Protein AF-Q8YVN9-F1 (afdb_monomer_lite)

Secondary structure (DSSP, 8-state):
-----GGGS-HHHHHHHHHHHHHHHHHHHHTTT-PPP---HHHHHHHHHHHHHHHHHHHHHHHHHHHHHHHHHHS--

Structure (mmCIF, N/CA/C/O backbone):
data_AF-Q8YVN9-F1
#
_entry.id   AF-Q8YVN9-F1
#
loop_
_atom_site.group_PDB
_atom_site.id
_atom_site.type_symbol
_atom_site.label_atom_id
_atom_site.label_alt_id
_atom_site.label_comp_id
_atom_site.label_asym_id
_atom_site.label_entity_id
_atom_site.label_seq_id
_atom_site.pdbx_PDB_ins_code
_atom_site.Cartn_x
_atom_site.Cartn_y
_atom_site.Cartn_z
_atom_site.occupancy
_atom_site.B_iso_or_equiv
_atom_site.auth_seq_id
_atom_site.auth_comp_id
_atom_site.auth_asym_id
_atom_site.auth_atom_id
_atom_site.pdbx_PDB_model_num
ATOM 1 N N . MET A 1 1 ? -17.594 -25.739 21.103 1.00 55.06 1 MET A N 1
ATOM 2 C CA . MET A 1 1 ? -17.699 -24.507 21.908 1.00 55.06 1 MET A CA 1
ATOM 3 C C . MET A 1 1 ? -17.876 -24.936 23.350 1.00 55.06 1 MET A C 1
ATOM 5 O O . MET A 1 1 ? -18.748 -25.759 23.600 1.00 55.06 1 MET A O 1
ATOM 9 N N . ALA A 1 2 ? -16.995 -24.509 24.253 1.00 57.88 2 ALA A N 1
ATOM 10 C CA . ALA A 1 2 ? -17.138 -24.815 25.672 1.00 57.88 2 ALA A CA 1
ATOM 11 C C . ALA A 1 2 ? -18.282 -23.962 26.238 1.00 57.88 2 ALA A C 1
ATOM 13 O O . ALA A 1 2 ? -18.305 -22.755 26.019 1.00 57.88 2 ALA A O 1
ATOM 14 N N . PHE A 1 3 ? -19.247 -24.594 26.904 1.00 63.53 3 PHE A N 1
ATOM 15 C CA . PHE A 1 3 ? -20.331 -23.907 27.599 1.00 63.53 3 PHE A CA 1
ATOM 16 C C . PHE A 1 3 ? -19.920 -23.746 29.060 1.00 63.53 3 PHE A C 1
ATOM 18 O O . PHE A 1 3 ? -19.685 -24.742 29.740 1.00 63.53 3 PHE A O 1
ATOM 25 N N . ILE A 1 4 ? -19.795 -22.502 29.514 1.00 71.81 4 ILE A N 1
ATOM 26 C CA . ILE A 1 4 ? -19.525 -22.168 30.911 1.00 71.81 4 ILE A CA 1
ATOM 27 C C . ILE A 1 4 ? -20.779 -21.492 31.454 1.00 71.81 4 ILE A C 1
ATOM 29 O O . ILE A 1 4 ? -21.236 -20.488 30.907 1.00 71.81 4 ILE A O 1
ATOM 33 N N . ALA A 1 5 ? -21.347 -22.051 32.519 1.00 76.75 5 ALA A N 1
ATOM 34 C CA . ALA A 1 5 ? -22.489 -21.463 33.196 1.00 76.75 5 ALA A CA 1
ATOM 35 C C . ALA A 1 5 ? -21.994 -20.329 34.115 1.00 76.75 5 ALA A C 1
ATOM 37 O O . ALA A 1 5 ? -21.309 -20.563 35.106 1.00 76.75 5 ALA A O 1
ATOM 38 N N . VAL A 1 6 ? -22.302 -19.076 33.765 1.00 72.44 6 VA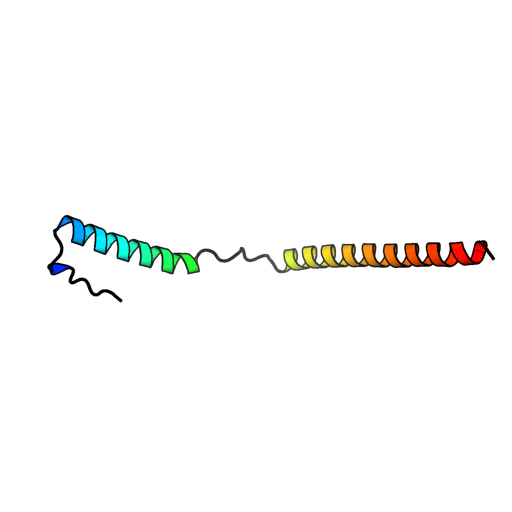L A N 1
ATOM 39 C CA . VAL A 1 6 ? -21.797 -17.860 34.445 1.00 72.44 6 VAL A CA 1
ATOM 40 C C . VAL A 1 6 ? -22.172 -17.807 35.937 1.00 72.44 6 VAL A C 1
ATOM 42 O O . VAL A 1 6 ? -21.469 -17.206 36.744 1.00 72.44 6 VAL A O 1
ATOM 45 N N . ASN A 1 7 ? -23.264 -18.468 36.322 1.00 77.62 7 ASN A N 1
ATOM 46 C CA . ASN A 1 7 ? -23.721 -18.604 37.708 1.00 77.62 7 ASN A CA 1
ATOM 47 C C . ASN A 1 7 ? -22.879 -19.577 38.555 1.00 77.62 7 ASN A C 1
ATOM 49 O O . ASN A 1 7 ? -23.009 -19.569 39.776 1.00 77.62 7 ASN A O 1
ATOM 53 N N . GLU A 1 8 ? -22.047 -20.411 37.933 1.00 77.44 8 GLU A N 1
ATOM 54 C CA . GLU A 1 8 ? -21.147 -21.354 38.611 1.00 77.44 8 GLU A CA 1
ATOM 55 C C . GLU A 1 8 ? -19.745 -20.762 38.831 1.00 77.44 8 GLU A C 1
ATOM 57 O O . GLU A 1 8 ? -18.865 -21.411 39.399 1.00 77.44 8 GLU A O 1
ATOM 62 N N . LEU A 1 9 ? -19.528 -19.519 38.394 1.00 78.31 9 LEU A N 1
ATOM 63 C CA . LEU A 1 9 ? -18.248 -18.837 38.463 1.00 78.31 9 LEU A CA 1
ATOM 64 C C . LEU A 1 9 ? -18.151 -17.990 39.745 1.00 78.31 9 LEU A C 1
ATOM 66 O O . LEU A 1 9 ? -19.122 -17.390 40.206 1.00 78.31 9 LEU A O 1
ATOM 70 N N . GLN A 1 10 ? -16.965 -17.963 40.359 1.00 83.00 10 GLN A N 1
ATOM 71 C CA . GLN A 1 10 ? -16.701 -17.112 41.524 1.00 83.00 10 GLN A CA 1
ATOM 72 C C . GLN A 1 10 ? -16.865 -15.637 41.120 1.00 83.00 10 GLN A C 1
ATOM 74 O O . GLN A 1 10 ? -16.599 -15.296 39.971 1.00 83.00 10 GLN A O 1
ATOM 79 N N . ALA A 1 11 ? -17.302 -14.769 42.041 1.00 79.06 11 ALA A N 1
ATOM 80 C CA . ALA A 1 11 ? -17.740 -13.400 41.728 1.00 79.06 11 ALA A CA 1
ATOM 81 C C . ALA A 1 11 ? -16.789 -12.625 40.788 1.00 79.06 11 ALA A C 1
ATOM 83 O O . ALA A 1 11 ? -17.237 -12.046 39.803 1.00 79.06 11 ALA A O 1
ATOM 84 N N . THR A 1 12 ? -15.476 -12.697 41.027 1.00 79.12 12 THR A N 1
ATOM 85 C CA . THR A 1 12 ? -14.457 -12.043 40.188 1.00 79.12 12 THR A CA 1
ATOM 86 C C . THR A 1 12 ? -14.327 -12.675 38.797 1.00 79.12 12 THR A C 1
ATOM 88 O O . THR A 1 12 ? -14.046 -11.987 37.821 1.00 79.12 12 THR A O 1
ATOM 91 N N . GLY A 1 13 ? -14.549 -13.984 38.676 1.00 83.38 13 GLY A N 1
ATOM 92 C CA . GLY A 1 13 ? -14.560 -14.668 37.386 1.00 83.38 13 GLY A CA 1
ATOM 93 C C . GLY A 1 13 ? -15.759 -14.266 36.525 1.00 83.38 13 GLY A C 1
ATOM 94 O O . GLY A 1 13 ? -15.608 -14.111 35.317 1.00 83.38 13 GLY A O 1
ATOM 95 N N . THR A 1 14 ? -16.929 -14.053 37.134 1.00 85.38 14 THR A N 1
ATOM 96 C CA . THR A 1 14 ? -18.142 -13.602 36.431 1.00 85.38 14 THR A CA 1
ATOM 97 C C . THR A 1 14 ? -17.959 -12.224 35.810 1.00 85.38 14 THR A C 1
ATOM 99 O O . THR A 1 14 ? -18.308 -12.030 34.648 1.00 85.38 14 THR A O 1
ATOM 102 N N . GLU A 1 15 ? -17.370 -11.291 36.557 1.00 85.12 15 GLU A N 1
ATOM 103 C CA . GLU A 1 15 ? -17.048 -9.948 36.064 1.00 85.12 15 GLU A CA 1
ATOM 104 C C . GLU A 1 15 ? -16.039 -10.003 34.910 1.00 85.12 15 GLU A C 1
ATOM 106 O O . GLU A 1 15 ? -16.273 -9.400 33.868 1.00 85.12 15 GLU A O 1
ATOM 111 N N . LEU A 1 16 ? -14.969 -10.798 35.040 1.00 89.62 16 LEU A N 1
ATOM 112 C CA . LEU A 1 16 ? -13.947 -10.937 33.996 1.00 89.62 16 LEU A CA 1
ATOM 113 C C . LEU A 1 16 ? -14.498 -11.569 32.708 1.00 89.62 16 LEU A C 1
ATOM 115 O O . LEU A 1 16 ? -14.105 -11.187 31.606 1.00 89.62 16 LEU A O 1
ATOM 119 N N . PHE A 1 17 ? -15.405 -12.541 32.838 1.00 89.81 17 PHE A N 1
ATOM 120 C CA . PHE A 1 17 ? -16.042 -13.183 31.690 1.00 89.81 17 PHE A CA 1
ATOM 121 C C . PHE A 1 17 ? -16.984 -12.216 30.963 1.00 89.81 17 PHE A C 1
ATOM 123 O O . PHE A 1 17 ? -16.975 -12.153 29.737 1.00 89.81 17 PHE A O 1
ATOM 130 N N . GLN A 1 18 ? -17.755 -11.421 31.710 1.00 88.69 18 GLN A N 1
ATOM 131 C CA . GLN A 1 18 ? -18.620 -10.388 31.135 1.00 88.69 18 GLN A CA 1
ATOM 132 C C . GLN A 1 18 ? -17.813 -9.278 30.448 1.00 88.69 18 GLN A C 1
ATOM 134 O O . GLN A 1 18 ? -18.158 -8.875 29.339 1.00 88.69 18 GLN A O 1
ATOM 139 N N . ASP A 1 19 ? -16.721 -8.827 31.068 1.00 90.31 19 ASP A N 1
ATOM 140 C CA . ASP A 1 19 ? -15.816 -7.822 30.499 1.00 90.31 19 ASP A CA 1
ATOM 141 C C . ASP A 1 19 ? -15.153 -8.324 29.204 1.00 90.31 19 ASP A C 1
ATOM 143 O O . ASP A 1 19 ? -15.135 -7.629 28.189 1.00 90.31 19 ASP A O 1
ATOM 147 N N . SER A 1 20 ? -14.713 -9.587 29.189 1.00 90.88 20 SER A N 1
ATOM 148 C CA . SER A 1 20 ? -14.116 -10.211 28.000 1.00 90.88 20 SER A CA 1
ATOM 149 C C . SER A 1 20 ? -15.104 -10.311 26.831 1.00 90.88 20 SER A C 1
ATOM 151 O O . SER A 1 20 ? -14.741 -10.021 25.692 1.00 90.88 20 SER A O 1
ATOM 153 N N . GLU A 1 21 ? -16.362 -10.679 27.091 1.00 89.81 21 GLU A N 1
ATOM 154 C CA . GLU A 1 21 ? -17.407 -10.722 26.057 1.00 89.81 21 GLU A CA 1
ATOM 155 C C . GLU A 1 21 ? -17.760 -9.316 25.538 1.00 89.81 21 GLU A C 1
ATOM 157 O O . GLU A 1 21 ? -18.029 -9.143 24.347 1.00 89.81 21 GLU A O 1
ATOM 162 N N . SER A 1 22 ? -17.723 -8.291 26.398 1.00 89.56 22 SER A N 1
ATOM 163 C CA . SER A 1 22 ? -17.890 -6.893 25.980 1.00 89.56 22 SER A CA 1
ATOM 164 C C . SER A 1 22 ? -16.743 -6.444 25.073 1.00 89.56 22 SER A C 1
ATOM 166 O O . SER A 1 22 ? -16.989 -5.915 23.990 1.00 89.56 22 SER A O 1
ATOM 168 N N . PHE A 1 23 ? -15.496 -6.730 25.459 1.00 91.31 23 PHE A N 1
ATOM 169 C CA . PHE A 1 23 ? -14.305 -6.424 24.665 1.00 91.31 23 PHE A CA 1
ATOM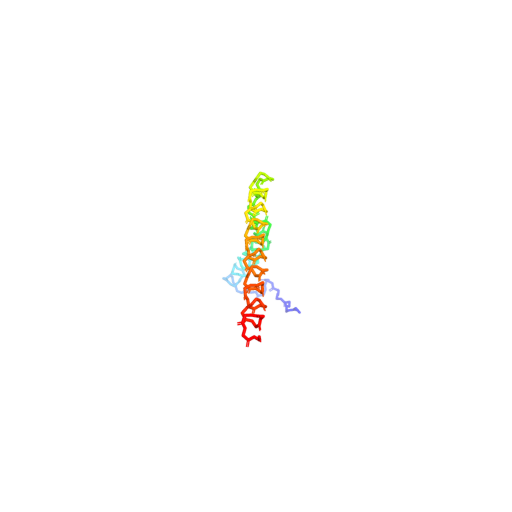 170 C C . PHE A 1 23 ? -14.339 -7.089 23.283 1.00 91.31 23 PHE A C 1
ATOM 172 O O . PHE A 1 23 ? -14.059 -6.442 22.274 1.00 91.31 23 PHE A O 1
ATOM 179 N N . LEU A 1 24 ? -14.714 -8.370 23.204 1.00 89.38 24 LEU A N 1
ATOM 180 C CA . LEU A 1 24 ? -14.822 -9.073 21.923 1.00 89.38 24 LEU A CA 1
ATOM 181 C C . LEU A 1 24 ? -15.941 -8.504 21.040 1.00 89.38 24 LEU A C 1
ATOM 183 O O . LEU A 1 24 ? -15.759 -8.403 19.826 1.00 89.38 24 LEU A O 1
ATOM 187 N N . ASN A 1 25 ? -17.066 -8.088 21.629 1.00 86.50 25 ASN A N 1
ATOM 188 C CA . ASN A 1 25 ? -18.132 -7.404 20.894 1.00 86.50 25 ASN A CA 1
ATOM 189 C C . ASN A 1 25 ? -17.689 -6.027 20.385 1.00 86.50 25 ASN A C 1
ATOM 191 O O . ASN A 1 25 ? -17.973 -5.678 19.240 1.00 86.50 25 ASN A O 1
ATOM 195 N N . GLU A 1 26 ? -16.969 -5.247 21.191 1.00 86.50 26 GLU A N 1
ATOM 196 C CA . GLU A 1 26 ? -16.388 -3.973 20.753 1.00 86.50 26 GLU A CA 1
ATOM 197 C C . GLU A 1 26 ? -15.369 -4.169 19.629 1.00 86.50 26 GLU A C 1
ATOM 199 O O . GLU A 1 26 ? -15.402 -3.435 18.643 1.00 86.50 26 GLU A O 1
ATOM 204 N N . LEU A 1 27 ? -14.516 -5.193 19.722 1.00 83.56 27 LEU A N 1
ATOM 205 C CA . LEU A 1 27 ? -13.534 -5.515 18.688 1.00 83.56 27 LEU A CA 1
ATOM 206 C C . LEU A 1 27 ? -14.201 -5.945 17.375 1.00 83.56 27 LEU A C 1
ATOM 208 O O . LEU A 1 27 ? -13.763 -5.535 16.303 1.00 83.56 27 LEU A O 1
ATOM 212 N N . ASN A 1 28 ? -15.279 -6.729 17.449 1.00 79.94 28 ASN A N 1
ATOM 213 C CA . ASN A 1 28 ? -16.062 -7.114 16.275 1.00 79.94 28 ASN A CA 1
ATOM 214 C C . ASN A 1 28 ? -16.740 -5.892 15.626 1.00 79.94 28 ASN A C 1
ATOM 216 O O . ASN A 1 28 ? -16.700 -5.726 14.411 1.00 79.94 28 ASN A O 1
ATOM 220 N N . ASN A 1 29 ? -17.272 -4.974 16.438 1.00 74.69 29 ASN A N 1
ATOM 221 C CA . ASN A 1 29 ? -17.861 -3.725 15.950 1.00 74.69 29 ASN A CA 1
ATOM 222 C C . ASN A 1 29 ? -16.816 -2.734 15.395 1.00 74.69 29 ASN A C 1
ATOM 224 O O . ASN A 1 29 ? -17.151 -1.888 14.562 1.00 74.69 29 ASN A O 1
ATOM 228 N N . LEU A 1 30 ? -15.551 -2.832 15.820 1.00 66.31 30 LEU A N 1
ATOM 229 C CA . LEU A 1 30 ? -14.450 -1.992 15.339 1.00 66.31 30 LEU A CA 1
ATOM 230 C C . LEU A 1 30 ? -14.013 -2.337 13.904 1.00 66.31 30 LEU A C 1
ATOM 232 O O . LEU A 1 30 ? -13.502 -1.457 13.207 1.00 66.31 30 LEU A O 1
ATOM 236 N N . ASP A 1 31 ? -14.282 -3.555 13.423 1.00 58.22 31 ASP A N 1
ATOM 237 C CA . ASP A 1 31 ? -14.039 -3.957 12.025 1.00 58.22 31 ASP A CA 1
ATOM 238 C C . ASP A 1 31 ? -14.840 -3.080 11.037 1.00 58.22 31 ASP A C 1
ATOM 240 O O . ASP A 1 31 ? -14.431 -2.835 9.905 1.00 58.22 31 ASP A O 1
ATOM 244 N N . ASN A 1 32 ? -15.933 -2.464 11.505 1.00 56.47 32 ASN A N 1
ATOM 245 C CA . ASN A 1 32 ? -16.720 -1.524 10.713 1.00 56.47 32 ASN A CA 1
ATOM 246 C C . ASN A 1 32 ? -16.137 -0.088 10.668 1.00 56.47 32 ASN A C 1
ATOM 248 O O . ASN A 1 32 ? -16.655 0.767 9.946 1.00 56.47 32 ASN A O 1
ATOM 252 N N . SER A 1 33 ? -15.074 0.204 11.429 1.00 57.56 33 SER A N 1
ATOM 253 C CA . SER A 1 33 ? -14.473 1.544 11.584 1.00 57.56 33 SER A CA 1
ATOM 254 C C . SER A 1 33 ? -13.169 1.722 10.793 1.00 57.56 33 SER A C 1
ATOM 256 O O . SER A 1 33 ? -12.846 2.831 10.365 1.00 57.56 33 SER A O 1
ATOM 258 N N . VAL A 1 34 ? -12.435 0.638 10.516 1.00 60.72 34 VAL A N 1
ATOM 259 C CA . VAL A 1 34 ? -11.174 0.682 9.752 1.00 60.72 34 VAL A CA 1
ATOM 260 C C . VAL A 1 34 ? -11.446 0.456 8.263 1.00 60.72 34 VAL A C 1
ATOM 262 O O . VAL A 1 34 ? -11.005 -0.512 7.654 1.00 60.72 34 VAL A O 1
ATOM 265 N N . HIS A 1 35 ? -12.177 1.380 7.646 1.00 60.78 35 HIS A N 1
ATOM 266 C CA . HIS A 1 35 ? -12.262 1.446 6.190 1.00 60.78 35 HIS A CA 1
ATOM 267 C C . HIS A 1 35 ? -11.199 2.422 5.679 1.00 60.78 35 HIS A C 1
ATOM 269 O O . HIS A 1 35 ? -11.140 3.576 6.107 1.00 60.78 35 HIS A O 1
ATOM 275 N N . GLY A 1 36 ? -10.330 1.943 4.781 1.00 58.72 36 GLY A N 1
ATOM 276 C CA . GLY A 1 36 ? -9.326 2.763 4.104 1.00 58.72 36 GLY A CA 1
ATOM 277 C C . GLY A 1 36 ? -9.962 4.027 3.528 1.00 58.72 36 GLY A C 1
ATOM 278 O O . GLY A 1 36 ? -11.045 3.974 2.948 1.00 58.72 36 GLY A O 1
ATOM 279 N N . GLY A 1 37 ? -9.303 5.167 3.756 1.00 58.75 37 GLY A N 1
ATOM 280 C CA . GLY A 1 37 ? -9.851 6.488 3.466 1.00 58.75 37 GLY A CA 1
ATOM 281 C C . GLY A 1 37 ? -10.450 6.583 2.065 1.00 58.75 37 GLY A C 1
ATOM 282 O O . GLY A 1 37 ? -9.842 6.151 1.087 1.00 58.75 37 GLY A O 1
ATOM 283 N N . ASN A 1 38 ? -11.641 7.174 1.981 1.00 57.44 38 ASN A N 1
ATOM 284 C CA . ASN A 1 38 ? -12.312 7.489 0.727 1.00 57.44 38 ASN A CA 1
ATOM 285 C C . ASN A 1 38 ? -11.459 8.492 -0.070 1.00 57.44 38 ASN A C 1
ATOM 287 O O . ASN A 1 38 ? -11.553 9.705 0.130 1.00 57.44 38 ASN A O 1
ATOM 291 N N . TYR A 1 39 ? -10.579 7.985 -0.932 1.00 56.62 39 TYR A N 1
ATOM 292 C CA . TYR A 1 39 ? -9.820 8.810 -1.862 1.00 56.62 39 TYR A CA 1
ATOM 293 C C . TYR A 1 39 ? -10.796 9.402 -2.883 1.00 56.62 39 TYR A C 1
ATOM 295 O O . TYR A 1 39 ? -11.512 8.684 -3.575 1.00 56.62 39 TYR A O 1
ATOM 303 N N . SER A 1 40 ? -10.842 10.734 -2.947 1.00 60.00 40 SER A N 1
ATOM 304 C CA . SER A 1 40 ? -11.617 11.484 -3.940 1.00 60.00 40 SER A CA 1
ATOM 305 C C . SER A 1 40 ? -11.341 10.965 -5.360 1.00 60.00 40 SER A C 1
ATOM 307 O O . SER A 1 40 ? -10.193 10.708 -5.716 1.00 60.00 40 SER A O 1
ATOM 309 N N . ASN A 1 41 ? -12.357 10.877 -6.225 1.00 61.34 41 ASN A N 1
ATOM 310 C CA . ASN A 1 41 ? -12.170 10.488 -7.634 1.00 61.34 41 ASN A CA 1
ATOM 311 C C . ASN A 1 41 ? -11.067 11.300 -8.348 1.00 61.34 41 ASN A C 1
ATOM 313 O O . ASN A 1 41 ? -10.429 10.799 -9.273 1.00 61.34 41 ASN A O 1
ATOM 317 N N . THR A 1 42 ? -10.806 12.533 -7.903 1.00 61.62 42 THR A N 1
ATOM 318 C CA . THR A 1 42 ? -9.728 13.381 -8.425 1.00 61.62 42 THR A CA 1
ATOM 319 C C . THR A 1 42 ? -8.336 12.836 -8.094 1.00 61.62 42 THR A C 1
ATOM 321 O O . THR A 1 42 ? -7.451 12.872 -8.945 1.00 61.62 42 THR A O 1
ATOM 324 N N . THR A 1 43 ? -8.120 12.310 -6.885 1.00 61.47 43 THR A N 1
ATOM 325 C CA . THR A 1 43 ? -6.818 11.751 -6.490 1.00 61.47 43 THR A CA 1
ATOM 326 C C . THR A 1 43 ? -6.555 10.408 -7.171 1.00 61.47 43 THR A C 1
ATOM 328 O O . THR A 1 43 ? -5.418 10.165 -7.573 1.00 61.47 43 THR A O 1
ATOM 331 N N . ASN A 1 44 ? -7.594 9.603 -7.428 1.00 63.44 44 ASN A N 1
ATOM 332 C CA . ASN A 1 44 ? -7.477 8.400 -8.262 1.00 63.44 44 ASN A CA 1
ATOM 333 C C . ASN A 1 44 ? -7.069 8.728 -9.706 1.00 63.44 44 ASN A C 1
ATOM 335 O O . ASN A 1 44 ? -6.215 8.044 -10.259 1.00 63.44 44 ASN A O 1
ATOM 339 N N . GLY A 1 45 ? -7.618 9.792 -10.303 1.00 68.00 45 GLY A N 1
ATOM 340 C CA . GLY A 1 45 ? -7.245 10.207 -11.661 1.00 68.00 45 GLY A CA 1
ATOM 341 C C . GLY A 1 45 ? -5.783 10.654 -11.785 1.00 68.00 45 GLY A C 1
ATOM 342 O O . GLY A 1 45 ? -5.119 10.324 -12.764 1.00 68.00 45 GLY A O 1
ATOM 343 N N . VAL A 1 46 ? -5.254 11.368 -10.785 1.00 71.44 46 VAL A N 1
ATOM 344 C CA . VAL A 1 46 ? -3.844 11.804 -10.777 1.00 71.44 46 VAL A CA 1
ATOM 345 C C . VAL A 1 46 ? -2.893 10.621 -10.578 1.00 71.44 46 VAL A C 1
ATOM 347 O O . VAL A 1 46 ? -1.877 10.539 -11.266 1.00 71.44 46 VAL A O 1
ATOM 350 N N . LEU A 1 47 ? -3.224 9.696 -9.672 1.00 75.69 47 LEU A N 1
ATOM 351 C CA . LEU A 1 47 ? -2.441 8.476 -9.450 1.00 75.69 47 LEU A CA 1
ATOM 352 C C . LEU A 1 47 ? -2.435 7.575 -10.695 1.00 75.69 47 LEU A C 1
ATOM 354 O O . LEU A 1 47 ? -1.367 7.128 -11.105 1.00 75.69 47 LEU A O 1
ATOM 358 N N . ASP A 1 48 ? -3.586 7.372 -11.339 1.00 77.88 48 ASP A N 1
ATOM 359 C CA . ASP A 1 48 ? -3.692 6.566 -12.565 1.00 77.88 48 ASP A CA 1
ATOM 360 C C . ASP A 1 48 ? -2.912 7.192 -13.735 1.00 77.88 48 ASP A C 1
ATOM 362 O O . ASP A 1 48 ? -2.190 6.502 -14.458 1.00 77.88 48 ASP A O 1
ATOM 366 N N . LEU A 1 49 ? -2.965 8.522 -13.881 1.00 80.88 49 LEU A N 1
ATOM 367 C CA . LEU A 1 49 ? -2.176 9.237 -14.886 1.00 80.88 49 LEU A CA 1
ATOM 368 C C . LEU A 1 49 ? -0.667 9.113 -14.631 1.00 80.88 49 LEU A C 1
ATOM 370 O O . LEU A 1 49 ? 0.101 8.926 -15.576 1.00 80.88 49 LEU A O 1
ATOM 374 N N . ALA A 1 50 ? -0.235 9.201 -13.370 1.00 81.69 50 ALA A N 1
ATOM 375 C CA . ALA A 1 50 ? 1.170 9.051 -13.002 1.00 81.69 50 ALA A CA 1
ATOM 376 C C . ALA A 1 50 ? 1.691 7.636 -13.306 1.00 81.69 50 ALA A C 1
ATOM 378 O O . ALA A 1 50 ? 2.772 7.494 -13.883 1.00 81.69 50 ALA A O 1
ATOM 379 N N . VAL A 1 51 ? 0.906 6.601 -12.986 1.00 88.75 51 VAL A N 1
ATOM 380 C CA . VAL A 1 51 ? 1.242 5.201 -13.292 1.00 88.75 51 VAL A CA 1
ATOM 381 C C . VAL A 1 51 ? 1.361 4.990 -14.803 1.00 88.75 51 VAL A C 1
ATOM 383 O O . VAL A 1 51 ? 2.398 4.519 -15.270 1.00 88.75 51 VAL A O 1
ATOM 386 N N . LYS A 1 52 ? 0.369 5.430 -15.588 1.00 84.81 52 LYS A N 1
ATOM 387 C CA . LYS A 1 52 ? 0.401 5.324 -17.059 1.00 84.81 52 LYS A CA 1
ATOM 388 C C . LYS A 1 52 ? 1.568 6.089 -17.687 1.00 84.81 52 LYS A C 1
ATOM 390 O O . LYS A 1 52 ? 2.155 5.629 -18.666 1.00 84.81 52 LYS A O 1
ATOM 395 N N . GLY A 1 53 ? 1.922 7.249 -17.133 1.00 84.88 53 GLY A N 1
ATOM 396 C CA . GLY A 1 53 ? 3.084 8.021 -17.575 1.00 84.88 53 GLY A CA 1
ATOM 397 C C . GLY A 1 53 ? 4.398 7.261 -17.371 1.00 84.88 53 GLY A C 1
ATOM 398 O O . GLY A 1 53 ? 5.247 7.244 -18.265 1.00 84.88 53 GLY A O 1
ATOM 399 N N . PHE A 1 54 ? 4.548 6.583 -16.230 1.00 88.31 54 PHE A N 1
ATOM 400 C CA . PHE A 1 54 ? 5.718 5.752 -15.954 1.00 88.31 54 PHE A CA 1
ATOM 401 C C . PHE A 1 54 ? 5.78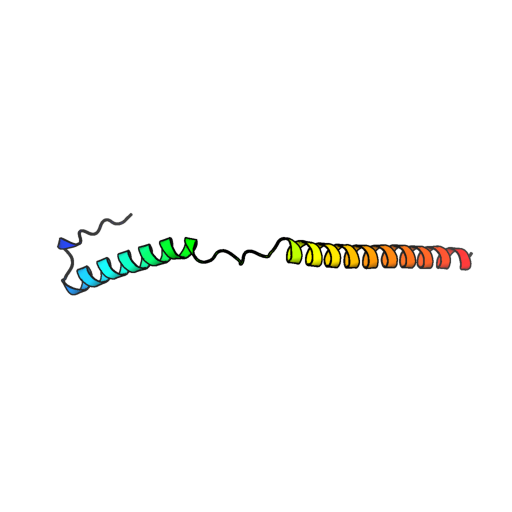4 4.531 -16.880 1.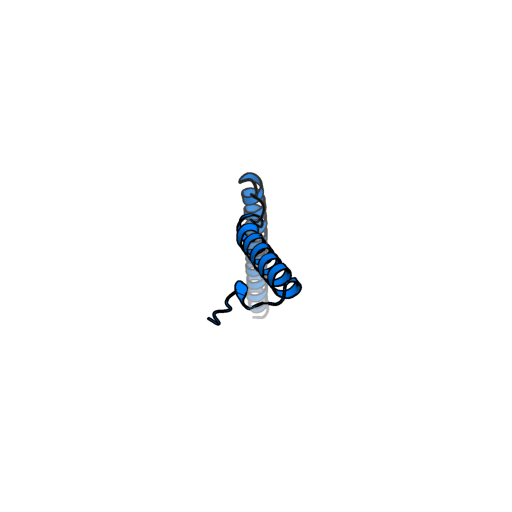00 88.31 54 PHE A C 1
ATOM 403 O O . PHE A 1 54 ? 6.834 4.261 -17.463 1.00 88.31 54 PHE A O 1
ATOM 410 N N . GLU A 1 55 ? 4.659 3.839 -17.087 1.00 84.94 55 GLU A N 1
ATOM 411 C CA . GLU A 1 55 ? 4.562 2.718 -18.033 1.00 84.94 55 GLU A CA 1
ATOM 412 C C . GLU A 1 55 ? 4.988 3.128 -19.449 1.00 84.94 55 GLU A C 1
ATOM 414 O O . GLU A 1 55 ? 5.808 2.450 -20.071 1.00 84.94 55 GLU A O 1
ATOM 419 N N . PHE A 1 56 ? 4.500 4.272 -19.941 1.00 87.19 56 PHE A N 1
ATOM 420 C CA . PHE A 1 56 ? 4.882 4.799 -21.252 1.00 87.19 56 PHE A CA 1
ATOM 421 C C . PHE A 1 56 ? 6.391 5.070 -21.353 1.00 87.19 56 PHE A C 1
ATOM 423 O O . PHE A 1 56 ? 7.017 4.735 -22.365 1.00 87.19 56 PHE A O 1
ATOM 430 N N . GLY A 1 57 ? 6.988 5.641 -20.302 1.00 87.12 57 GLY A N 1
ATOM 431 C CA . GLY A 1 57 ? 8.425 5.907 -20.24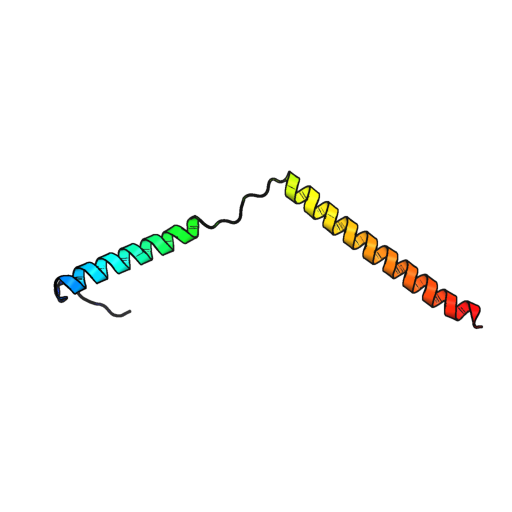0 1.00 87.12 57 GLY A CA 1
ATOM 432 C C . GLY A 1 57 ? 9.262 4.628 -20.313 1.00 87.12 57 GLY A C 1
ATOM 433 O O . GLY A 1 57 ? 10.187 4.545 -21.122 1.00 87.12 57 GLY A O 1
ATOM 434 N N . VAL A 1 58 ? 8.902 3.606 -19.529 1.00 90.25 58 VAL A N 1
ATOM 435 C CA . VAL A 1 58 ? 9.599 2.309 -19.518 1.00 90.25 58 VAL A CA 1
ATOM 436 C C . VAL A 1 58 ? 9.478 1.601 -20.869 1.00 90.25 58 VAL A C 1
ATOM 438 O O . VAL A 1 58 ? 10.480 1.107 -21.388 1.00 90.25 58 VAL A O 1
ATOM 441 N N . ILE A 1 59 ? 8.285 1.590 -21.474 1.00 89.38 59 ILE A N 1
ATOM 442 C CA . ILE A 1 59 ? 8.063 0.987 -22.797 1.00 89.38 59 ILE A CA 1
ATOM 443 C C . ILE A 1 59 ? 8.903 1.696 -23.863 1.00 89.38 59 ILE A C 1
ATOM 445 O O . ILE A 1 59 ? 9.594 1.037 -24.638 1.00 89.38 59 ILE A O 1
ATOM 449 N N . THR A 1 60 ? 8.881 3.030 -23.889 1.00 88.94 60 THR A N 1
ATOM 450 C CA . THR A 1 60 ? 9.623 3.821 -24.882 1.00 88.94 60 THR A CA 1
ATOM 451 C C . THR A 1 60 ? 11.127 3.593 -24.759 1.00 88.94 60 THR A C 1
ATOM 453 O O . THR A 1 60 ? 11.792 3.338 -25.762 1.00 88.94 60 THR A O 1
ATOM 456 N N . TYR A 1 61 ? 11.655 3.614 -23.532 1.00 92.12 61 TYR A N 1
ATOM 457 C CA . TYR A 1 61 ? 13.064 3.322 -23.273 1.00 92.12 61 TYR A CA 1
ATOM 458 C C . TYR A 1 61 ? 13.441 1.895 -23.691 1.00 92.12 61 TYR A C 1
ATOM 460 O O . TYR A 1 61 ? 14.475 1.687 -24.321 1.00 92.12 61 TYR A O 1
ATOM 468 N N . GLY A 1 62 ? 12.585 0.912 -23.396 1.00 89.50 62 GLY A N 1
ATOM 469 C CA . GLY A 1 62 ? 12.795 -0.474 -23.809 1.00 89.50 62 GLY A CA 1
ATOM 470 C C . GLY A 1 62 ? 12.864 -0.630 -25.330 1.00 89.50 62 GLY A C 1
ATOM 471 O O . GLY A 1 62 ? 13.774 -1.284 -25.839 1.00 89.50 62 GLY A O 1
ATOM 472 N N . ILE A 1 63 ? 11.947 0.005 -26.066 1.00 91.25 63 ILE A N 1
ATOM 473 C CA . ILE A 1 63 ? 11.940 -0.010 -27.537 1.00 91.25 63 ILE A CA 1
ATOM 474 C C . ILE A 1 63 ? 13.207 0.650 -28.094 1.00 91.25 63 ILE A C 1
ATOM 476 O O . ILE A 1 63 ? 13.834 0.093 -28.997 1.00 91.25 63 ILE A O 1
ATOM 480 N N . ASP A 1 64 ? 13.609 1.802 -27.553 1.00 91.19 64 ASP A N 1
ATOM 481 C CA . ASP A 1 64 ? 14.811 2.512 -27.999 1.00 91.19 64 ASP A CA 1
ATOM 482 C C . ASP A 1 64 ? 16.088 1.695 -27.747 1.00 91.19 64 ASP A C 1
ATOM 484 O O . ASP A 1 64 ? 16.935 1.569 -28.635 1.00 91.19 64 ASP A O 1
ATOM 488 N N . ALA A 1 65 ? 16.191 1.053 -26.580 1.00 90.94 65 ALA A N 1
ATOM 489 C CA . ALA A 1 65 ? 17.296 0.161 -26.249 1.00 90.94 65 ALA A CA 1
ATOM 490 C C . ALA A 1 65 ? 17.367 -1.042 -27.203 1.00 90.94 65 ALA A C 1
ATOM 492 O O . ALA A 1 65 ? 18.439 -1.353 -27.723 1.00 90.94 65 ALA A O 1
ATOM 493 N N . ILE A 1 66 ? 16.233 -1.692 -27.496 1.00 91.38 66 ILE A N 1
ATOM 494 C CA . ILE A 1 66 ? 16.170 -2.797 -28.467 1.00 91.38 66 ILE A CA 1
ATOM 495 C C . ILE A 1 66 ? 16.591 -2.314 -29.861 1.00 91.38 66 ILE A C 1
ATOM 497 O O . ILE A 1 66 ? 17.364 -2.992 -30.541 1.00 91.38 66 ILE A O 1
ATOM 501 N N . GLY A 1 67 ? 16.129 -1.134 -30.282 1.00 91.25 67 GLY A N 1
ATOM 502 C CA . GLY A 1 67 ? 16.504 -0.530 -31.560 1.00 91.25 67 GLY A CA 1
ATOM 503 C C . GLY A 1 67 ? 18.008 -0.257 -31.667 1.00 91.25 67 GLY A C 1
ATOM 504 O O . GLY A 1 67 ? 18.625 -0.584 -32.684 1.00 91.25 67 GLY A O 1
ATOM 505 N N . HIS A 1 68 ? 18.615 0.283 -30.609 1.00 89.44 68 HIS A N 1
ATOM 506 C CA . HIS A 1 68 ? 20.061 0.503 -30.533 1.00 89.44 68 HIS A CA 1
ATOM 507 C C . HIS A 1 68 ? 20.850 -0.807 -30.580 1.00 89.44 68 HIS A C 1
ATOM 509 O O . HIS A 1 68 ? 21.819 -0.911 -31.336 1.00 89.44 68 HIS A O 1
ATOM 515 N N . LEU A 1 69 ? 20.415 -1.826 -29.834 1.00 89.75 69 LEU A N 1
ATOM 516 C CA . LEU A 1 69 ? 21.035 -3.150 -29.856 1.00 89.75 69 LEU A CA 1
ATOM 517 C C . LEU A 1 69 ? 20.977 -3.770 -31.256 1.00 89.75 69 LEU A C 1
ATOM 519 O O . LEU A 1 69 ? 22.002 -4.207 -31.774 1.00 89.75 69 LEU A O 1
ATOM 523 N N . ALA A 1 70 ? 19.812 -3.755 -31.906 1.00 89.94 70 ALA A N 1
ATOM 524 C CA . ALA A 1 70 ? 19.650 -4.292 -33.256 1.00 89.94 70 ALA A CA 1
ATOM 525 C C . ALA A 1 70 ? 20.554 -3.576 -34.276 1.00 89.94 70 ALA A C 1
ATOM 527 O O . ALA A 1 70 ? 21.215 -4.225 -35.089 1.00 89.94 70 ALA A O 1
ATOM 528 N N . LYS A 1 71 ? 20.649 -2.240 -34.203 1.00 88.19 71 LYS A N 1
ATOM 529 C CA . LYS A 1 71 ? 21.558 -1.457 -35.055 1.00 88.19 71 LYS A CA 1
ATOM 530 C C . LYS A 1 71 ? 23.029 -1.785 -34.821 1.00 88.19 71 LYS A C 1
ATOM 532 O O . LYS A 1 71 ? 23.780 -1.825 -35.793 1.00 88.19 71 LYS A O 1
ATOM 537 N N . SER A 1 72 ? 23.434 -2.057 -33.581 1.00 85.06 72 SER A N 1
ATOM 538 C CA . SER A 1 72 ? 24.819 -2.422 -33.260 1.00 85.06 72 SER A CA 1
ATOM 539 C C . SER A 1 72 ? 25.296 -3.667 -34.016 1.00 85.06 72 SER A C 1
ATOM 541 O O . SER A 1 72 ? 26.478 -3.765 -34.334 1.00 85.06 72 SER A O 1
ATOM 543 N N . PHE A 1 73 ? 24.399 -4.610 -34.321 1.00 83.44 73 PHE A N 1
ATOM 544 C CA . PHE A 1 73 ? 24.735 -5.793 -35.121 1.00 83.44 73 PHE A CA 1
ATOM 545 C C . PHE A 1 73 ? 24.764 -5.506 -36.624 1.00 83.44 73 PHE A C 1
ATOM 547 O O . PHE A 1 73 ? 25.502 -6.158 -37.353 1.00 83.44 73 PHE A O 1
ATOM 554 N N . SER A 1 74 ? 24.007 -4.510 -37.091 1.00 76.25 74 SER A N 1
ATOM 555 C CA . SER A 1 74 ? 24.024 -4.082 -38.493 1.00 76.25 74 SER A CA 1
ATOM 556 C C . SER A 1 74 ? 25.253 -3.246 -38.849 1.00 76.25 74 SER A C 1
ATOM 558 O O . SER A 1 74 ? 25.614 -3.213 -40.017 1.00 76.25 74 SER A O 1
ATOM 560 N N . SER A 1 75 ? 25.876 -2.550 -37.892 1.00 62.38 75 SER A N 1
ATOM 561 C CA . SER A 1 75 ? 27.128 -1.813 -38.130 1.00 62.38 75 SER A CA 1
ATOM 562 C C . SER A 1 75 ? 28.381 -2.692 -38.059 1.00 62.38 75 SER A C 1
ATOM 564 O O . SER A 1 75 ? 29.474 -2.206 -38.330 1.00 62.38 75 SER A O 1
ATOM 566 N N . ALA A 1 76 ? 28.239 -3.947 -37.620 1.00 58.91 76 ALA A N 1
ATOM 567 C CA . ALA A 1 76 ? 29.332 -4.905 -37.450 1.00 58.91 76 ALA A CA 1
ATOM 568 C C . ALA A 1 76 ? 29.443 -5.926 -38.604 1.00 58.91 76 ALA A C 1
ATOM 570 O O . ALA A 1 76 ? 30.324 -6.785 -38.556 1.00 58.91 76 ALA A O 1
ATOM 571 N N . ALA A 1 77 ? 28.565 -5.838 -39.610 1.00 50.88 77 ALA A N 1
ATOM 572 C CA . ALA A 1 77 ? 28.569 -6.626 -40.846 1.00 50.88 77 ALA A CA 1
ATOM 573 C C . ALA A 1 77 ? 28.942 -5.736 -42.039 1.00 50.88 77 ALA A C 1
ATOM 575 O O . ALA A 1 77 ? 29.628 -6.248 -42.950 1.00 50.88 77 ALA A O 1
#

Sequence (77 aa):
MAFIAVNELQATGTELFQDSESFLNELNNLDNSVHGGNYSNTTNGVLDLAVKGFEFGVIT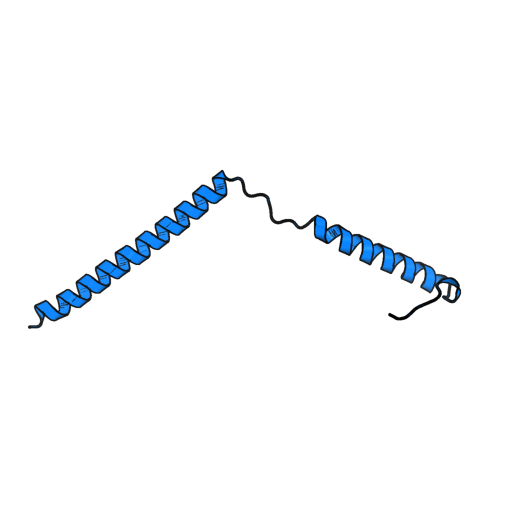YGIDAIGHLAKSFSSAA

Radius of gyration: 31.44 Å; chains: 1; bounding box: 53×38×83 Å

Foldseek 3Di:
DDDDDLVVDDPVVSVVVVVVVVVVVVVVVCVVVPDDDDDPPVNVVVVVVVVVVVVVVVVVVVVVVVVVVVVVVVVVD

pLDDT: mean 77.77, std 12.52, range [50.88, 92.12]